Protein AF-A0A521XU82-F1 (afdb_monomer)

Nearest PDB structures (foldseek):
  2i5u-assembly1_A  TM=5.989E-01  e=3.933E+00  Enterococcus faecalis V583

Solvent-accessible surface area (backbone atoms only — not comparable to full-atom values): 3780 Å² total; per-residue (Å²): 117,63,71,46,53,52,49,26,48,53,49,27,48,77,71,69,48,50,74,71,59,46,65,71,41,50,69,58,52,55,51,52,28,59,79,67,74,43,81,43,73,68,52,26,50,53,50,28,58,53,50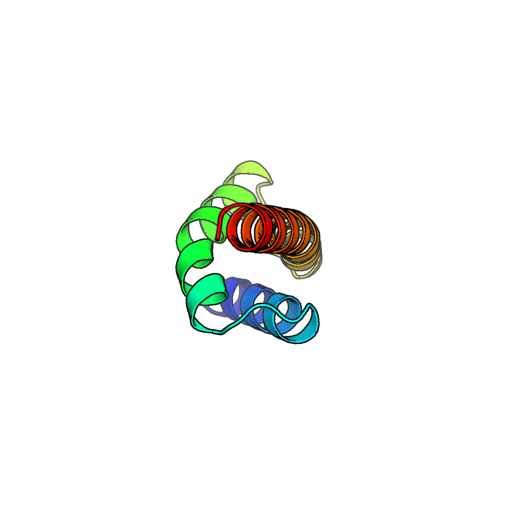,52,54,51,52,53,52,52,53,53,56,57,66,77,75,114

pLDDT: mean 93.02, std 9.91, range [53.56, 98.5]

Radius of gyration: 12.2 Å; Cα contacts (8 Å, |Δi|>4): 49; chains: 1; bounding box: 32×22×28 Å

Structure (mmCIF, N/CA/C/O backbone):
data_AF-A0A521XU82-F1
#
_entry.id   AF-A0A521XU82-F1
#
loop_
_atom_site.group_PDB
_atom_site.id
_atom_site.type_symbol
_atom_site.label_atom_id
_atom_site.label_alt_id
_atom_site.label_comp_id
_atom_site.label_asym_id
_atom_site.label_entity_id
_atom_site.label_seq_id
_atom_site.pdbx_PDB_ins_code
_atom_site.Cartn_x
_atom_site.Cartn_y
_atom_site.Cartn_z
_atom_site.occupancy
_atom_site.B_iso_or_equiv
_atom_site.auth_seq_id
_atom_site.auth_comp_id
_atom_site.auth_asym_id
_atom_site.auth_atom_id
_atom_site.pdbx_PDB_model_num
ATOM 1 N N . GLN A 1 1 ? 1.462 -7.895 -11.413 1.00 57.59 1 GLN A N 1
ATOM 2 C CA . GLN A 1 1 ? 0.860 -6.726 -10.720 1.00 57.59 1 GLN A CA 1
ATOM 3 C C . GLN A 1 1 ? 0.409 -7.133 -9.330 1.00 57.59 1 GLN A C 1
ATOM 5 O O . GLN A 1 1 ? 0.563 -6.342 -8.406 1.00 57.59 1 GLN A O 1
ATOM 10 N N . ASP A 1 2 ? -0.043 -8.377 -9.201 1.00 67.81 2 ASP A N 1
ATOM 11 C CA . ASP A 1 2 ? -0.591 -8.965 -7.981 1.00 67.81 2 ASP A CA 1
ATOM 12 C C . ASP A 1 2 ? 0.424 -9.044 -6.831 1.00 67.81 2 ASP A C 1
ATOM 14 O O . ASP A 1 2 ? 0.062 -8.737 -5.705 1.00 67.81 2 ASP A O 1
ATOM 18 N N . ASP A 1 3 ? 1.713 -9.292 -7.101 1.00 89.19 3 ASP A N 1
ATOM 19 C CA . ASP A 1 3 ? 2.735 -9.370 -6.037 1.00 89.19 3 ASP A CA 1
ATOM 20 C C . ASP A 1 3 ? 2.890 -8.068 -5.236 1.00 89.19 3 ASP A C 1
ATOM 22 O O . ASP A 1 3 ? 3.100 -8.089 -4.025 1.00 89.19 3 ASP A O 1
ATOM 26 N N . TYR A 1 4 ? 2.780 -6.911 -5.898 1.00 95.31 4 TYR A N 1
ATOM 27 C CA . TYR A 1 4 ? 2.885 -5.619 -5.216 1.00 95.31 4 TYR A CA 1
ATOM 28 C C . TYR A 1 4 ? 1.675 -5.367 -4.316 1.00 95.31 4 TYR A C 1
ATOM 30 O O . TYR A 1 4 ? 1.852 -4.970 -3.164 1.00 95.31 4 TYR A O 1
ATOM 38 N N . LEU A 1 5 ? 0.465 -5.614 -4.832 1.00 97.19 5 LEU A N 1
ATOM 39 C CA . LEU A 1 5 ? -0.762 -5.459 -4.055 1.00 97.19 5 LEU A CA 1
ATOM 40 C C . LEU A 1 5 ? -0.802 -6.455 -2.897 1.00 97.19 5 LEU A C 1
ATOM 42 O O . LEU A 1 5 ? -1.073 -6.036 -1.783 1.00 97.19 5 LEU A O 1
ATOM 46 N N . GLY A 1 6 ? -0.378 -7.704 -3.100 1.00 97.75 6 GLY A N 1
ATOM 47 C CA . GLY A 1 6 ? -0.264 -8.685 -2.020 1.00 97.75 6 GLY A CA 1
ATOM 48 C C . GLY A 1 6 ? 0.667 -8.232 -0.889 1.00 97.75 6 GLY A C 1
ATOM 49 O O . GLY A 1 6 ? 0.347 -8.404 0.285 1.00 97.75 6 GLY A O 1
ATOM 50 N N . ILE A 1 7 ? 1.794 -7.578 -1.206 1.00 98.00 7 ILE A N 1
ATOM 51 C CA . ILE A 1 7 ? 2.687 -7.015 -0.176 1.00 98.00 7 ILE A CA 1
ATOM 52 C C . ILE A 1 7 ? 2.041 -5.809 0.527 1.00 98.00 7 ILE A C 1
ATOM 54 O O . ILE A 1 7 ? 2.211 -5.641 1.735 1.00 98.00 7 ILE A O 1
ATOM 58 N N . VAL A 1 8 ? 1.311 -4.960 -0.201 1.00 98.19 8 VAL A N 1
ATOM 59 C CA . VAL A 1 8 ? 0.562 -3.834 0.385 1.00 98.19 8 VAL A CA 1
ATOM 60 C C . VAL A 1 8 ? -0.525 -4.340 1.332 1.00 98.19 8 VAL A C 1
ATOM 62 O O . VAL A 1 8 ? -0.587 -3.886 2.472 1.00 98.19 8 VAL A O 1
ATOM 65 N N . GLU A 1 9 ? -1.336 -5.296 0.883 1.00 98.19 9 GLU A N 1
ATOM 66 C CA . GLU A 1 9 ? -2.387 -5.948 1.664 1.00 98.19 9 GLU A CA 1
ATOM 67 C C . GLU A 1 9 ? -1.812 -6.571 2.936 1.00 98.19 9 GLU A C 1
ATOM 69 O O . GLU A 1 9 ? -2.322 -6.313 4.027 1.00 98.19 9 GLU A O 1
ATOM 74 N N . HIS A 1 10 ? -0.702 -7.309 2.813 1.00 98.25 10 HIS A N 1
ATOM 75 C CA . HIS A 1 10 ? 0.006 -7.892 3.948 1.00 98.25 10 HIS A CA 1
ATOM 76 C C . HIS A 1 10 ? 0.388 -6.831 4.987 1.00 98.25 10 HIS A C 1
ATOM 78 O O . HIS A 1 10 ? 0.026 -6.953 6.155 1.00 98.25 10 HIS A O 1
ATOM 84 N N . TRP A 1 11 ? 1.063 -5.752 4.577 1.00 98.44 11 TRP A N 1
ATOM 85 C CA . TRP A 1 11 ? 1.478 -4.716 5.524 1.00 98.44 11 TRP A CA 1
ATOM 86 C C . TRP A 1 11 ? 0.309 -3.941 6.119 1.00 98.44 11 TRP A C 1
ATOM 88 O O . TRP A 1 11 ? 0.368 -3.566 7.286 1.00 98.44 11 TRP A O 1
ATOM 98 N N . LEU A 1 12 ? -0.748 -3.676 5.354 1.00 98.38 12 LEU A N 1
ATOM 99 C CA . LEU A 1 12 ? -1.913 -2.974 5.883 1.00 98.38 12 LEU A CA 1
ATOM 100 C C . LEU A 1 12 ? -2.697 -3.821 6.884 1.00 98.38 12 LEU A C 1
ATOM 102 O O . LEU A 1 12 ? -3.164 -3.278 7.885 1.00 98.38 12 LEU A O 1
ATOM 106 N N . ALA A 1 13 ? -2.790 -5.132 6.656 1.00 98.00 13 ALA A N 1
ATOM 107 C CA . ALA A 1 13 ? -3.355 -6.060 7.626 1.00 98.00 13 ALA A CA 1
ATOM 108 C C . ALA A 1 13 ? -2.528 -6.068 8.924 1.00 98.00 13 ALA A C 1
ATOM 110 O O . ALA A 1 13 ? -3.090 -5.890 10.003 1.00 98.00 13 ALA A O 1
ATOM 111 N N . GLU A 1 14 ? -1.195 -6.149 8.822 1.00 98.25 14 GLU A N 1
ATOM 112 C CA . GLU A 1 14 ? -0.283 -6.053 9.975 1.00 98.25 14 GLU A CA 1
ATOM 113 C C . GLU A 1 14 ? -0.390 -4.703 10.711 1.00 98.25 14 GLU A C 1
ATOM 115 O O . GLU A 1 14 ? -0.211 -4.621 11.925 1.00 98.25 14 GLU A O 1
ATOM 120 N N . LEU A 1 15 ? -0.723 -3.623 9.997 1.00 97.38 15 LEU A N 1
ATOM 121 C CA . LEU A 1 15 ? -0.936 -2.285 10.565 1.00 97.38 15 LEU A CA 1
ATOM 122 C C . LEU A 1 15 ? -2.349 -2.080 11.144 1.00 97.38 15 LEU A C 1
ATOM 124 O O . LEU A 1 15 ? -2.647 -0.995 11.656 1.00 97.38 15 LEU A O 1
ATOM 128 N N . GLY A 1 16 ? -3.196 -3.111 11.107 1.00 96.06 16 GLY A N 1
ATOM 129 C CA . GLY A 1 16 ? -4.529 -3.123 11.706 1.00 96.06 16 GLY A CA 1
ATOM 130 C C . GLY A 1 16 ? -5.631 -2.511 10.840 1.00 96.06 16 GLY A C 1
ATOM 131 O O . GLY A 1 16 ? -6.695 -2.185 11.366 1.00 96.06 16 GLY A O 1
ATOM 132 N N . CYS A 1 17 ? -5.404 -2.32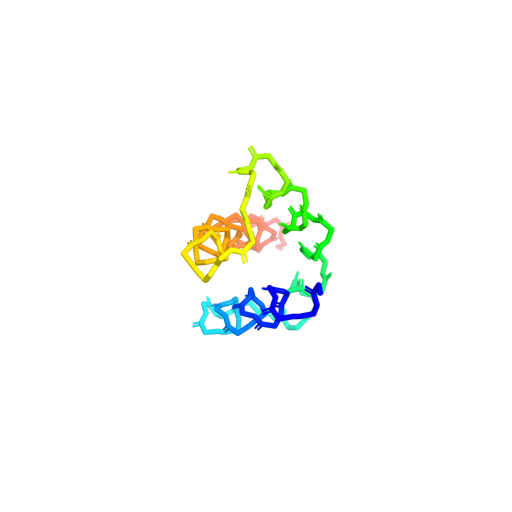8 9.538 1.00 97.12 17 CYS A N 1
ATOM 133 C CA . CYS A 1 17 ? -6.457 -1.915 8.612 1.00 97.12 17 CYS A CA 1
ATOM 134 C C . CYS A 1 17 ? -7.406 -3.089 8.327 1.00 97.12 17 CYS A C 1
ATOM 136 O O . CYS A 1 17 ? -6.977 -4.227 8.141 1.00 97.12 17 CYS A O 1
ATOM 138 N N . SER A 1 18 ? -8.710 -2.820 8.264 1.00 96.56 18 SER A N 1
ATOM 139 C CA . SER A 1 18 ? -9.700 -3.846 7.928 1.00 96.56 18 SER A CA 1
ATOM 140 C C . SER A 1 18 ? -9.620 -4.245 6.447 1.00 96.56 18 SER A C 1
ATOM 142 O O . SER A 1 18 ? -9.281 -3.406 5.610 1.00 96.56 18 SER A O 1
ATOM 144 N N . PRO A 1 19 ? -10.033 -5.470 6.063 1.00 95.94 19 PRO 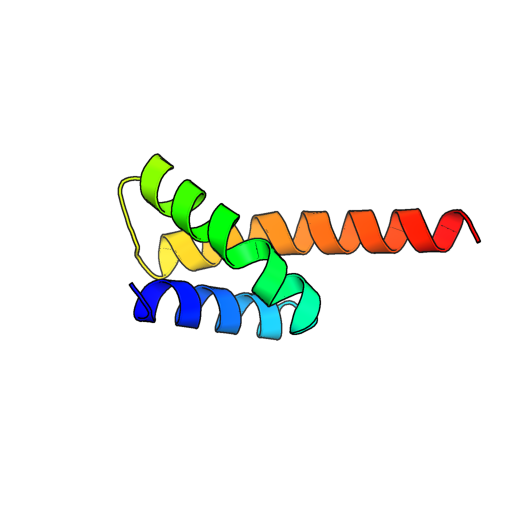A N 1
ATOM 145 C CA . PRO A 1 19 ? -10.029 -5.898 4.659 1.00 95.94 19 PRO A CA 1
ATOM 146 C C . PRO A 1 19 ? -10.786 -4.947 3.722 1.00 95.94 19 PRO A C 1
ATOM 148 O O . PRO A 1 19 ? -10.395 -4.742 2.577 1.00 95.94 19 PRO A O 1
ATOM 151 N N . ARG A 1 20 ? -11.854 -4.315 4.226 1.00 96.25 20 ARG A N 1
ATOM 152 C CA . ARG A 1 20 ? -12.625 -3.317 3.477 1.00 96.25 20 ARG A CA 1
ATOM 153 C C . ARG A 1 20 ? -11.824 -2.042 3.215 1.00 96.25 20 ARG A C 1
ATOM 155 O O . ARG A 1 20 ? -11.910 -1.497 2.120 1.00 96.25 20 ARG A O 1
ATOM 162 N N . GLU A 1 21 ? -11.092 -1.550 4.211 1.00 96.38 21 GLU A N 1
ATOM 163 C CA . GLU A 1 21 ? -10.228 -0.377 4.046 1.00 96.38 21 GLU A CA 1
ATOM 164 C C . GLU A 1 21 ? -9.069 -0.692 3.105 1.00 96.38 21 GLU A C 1
ATOM 166 O O . GLU A 1 21 ? -8.792 0.096 2.212 1.00 96.38 21 GLU A O 1
ATOM 171 N N . ILE A 1 22 ? -8.454 -1.869 3.246 1.00 97.38 22 ILE A N 1
ATOM 172 C CA . ILE A 1 22 ? -7.360 -2.327 2.385 1.00 97.38 22 ILE A CA 1
ATOM 173 C C . ILE A 1 22 ? -7.798 -2.347 0.920 1.00 97.38 22 ILE A C 1
ATOM 175 O O . ILE A 1 22 ? -7.180 -1.672 0.097 1.00 97.38 22 ILE A O 1
ATOM 179 N N . ALA A 1 23 ? -8.912 -3.019 0.611 1.00 96.44 23 ALA A N 1
ATOM 180 C CA . ALA A 1 23 ? -9.433 -3.106 -0.752 1.00 96.44 23 ALA A CA 1
ATOM 181 C C . ALA A 1 23 ? -9.707 -1.721 -1.368 1.00 96.44 23 ALA A C 1
ATOM 183 O O . ALA A 1 23 ? -9.477 -1.510 -2.558 1.00 96.44 23 ALA A O 1
ATOM 184 N N . ALA A 1 24 ? -10.140 -0.751 -0.555 1.00 97.25 24 ALA A N 1
ATOM 185 C CA . ALA A 1 24 ? -10.372 0.621 -1.004 1.00 97.25 24 ALA A CA 1
ATOM 186 C C . ALA A 1 24 ? -9.080 1.382 -1.370 1.00 97.25 24 ALA A C 1
ATOM 188 O O . ALA A 1 24 ? -9.152 2.396 -2.058 1.00 97.25 24 ALA A O 1
ATOM 189 N N . THR A 1 25 ? -7.906 0.904 -0.944 1.00 97.50 25 THR A N 1
ATOM 190 C CA . THR A 1 25 ? -6.608 1.554 -1.203 1.00 97.50 25 THR A CA 1
ATOM 191 C C . THR A 1 25 ? -5.867 1.015 -2.429 1.00 97.50 25 THR A C 1
ATOM 193 O O . THR A 1 25 ? -4.821 1.551 -2.786 1.00 97.50 25 THR A O 1
ATOM 196 N N . HIS A 1 26 ? -6.381 -0.020 -3.106 1.00 96.56 26 HIS A N 1
ATOM 197 C CA . HIS A 1 26 ? -5.655 -0.696 -4.192 1.00 96.56 26 HIS A CA 1
ATOM 198 C C . HIS A 1 26 ? -5.333 0.228 -5.373 1.00 96.56 26 HIS A C 1
ATOM 200 O O . HIS A 1 26 ? -4.207 0.220 -5.872 1.00 96.56 26 HIS A O 1
ATOM 206 N N . GLU A 1 27 ? -6.291 1.050 -5.807 1.00 97.75 27 GLU A N 1
ATOM 207 C CA . GLU A 1 27 ? -6.060 2.012 -6.889 1.00 97.75 27 GLU A CA 1
ATOM 208 C C . GLU A 1 27 ? -4.993 3.041 -6.491 1.00 97.75 27 GLU A C 1
ATOM 210 O O . GLU A 1 27 ? -4.053 3.294 -7.246 1.00 97.75 27 GLU A O 1
ATOM 215 N N . GLU A 1 28 ? -5.081 3.568 -5.268 1.00 98.12 28 GLU A N 1
ATOM 216 C CA . GLU A 1 28 ? -4.112 4.525 -4.734 1.00 98.12 28 GLU A CA 1
ATOM 217 C C . GLU A 1 28 ? -2.705 3.915 -4.633 1.00 98.12 28 GLU A C 1
ATOM 219 O O . GLU A 1 28 ? -1.724 4.566 -4.993 1.00 98.12 28 GLU A O 1
ATOM 224 N N . ALA A 1 29 ? -2.595 2.647 -4.227 1.00 98.00 29 ALA A N 1
ATOM 225 C CA . ALA A 1 29 ? -1.330 1.920 -4.164 1.00 98.00 29 ALA A CA 1
ATOM 226 C C . ALA A 1 29 ? -0.673 1.804 -5.549 1.00 98.00 29 ALA A C 1
ATOM 228 O O . ALA A 1 29 ? 0.532 2.023 -5.706 1.00 98.00 29 ALA A O 1
ATOM 229 N N . LEU A 1 30 ? -1.463 1.492 -6.583 1.00 97.12 30 LEU A N 1
ATOM 230 C CA . LEU A 1 30 ? -0.963 1.407 -7.956 1.00 97.12 30 LEU A CA 1
ATOM 231 C C . LEU A 1 30 ? -0.471 2.767 -8.457 1.00 97.12 30 LEU A C 1
ATOM 233 O O . LEU A 1 30 ? 0.612 2.832 -9.044 1.00 97.12 30 LEU A O 1
ATOM 237 N N . GLN A 1 31 ? -1.213 3.844 -8.184 1.00 98.00 31 GLN A N 1
ATOM 238 C CA . GLN A 1 31 ? -0.788 5.201 -8.537 1.00 98.00 31 GLN A CA 1
ATOM 239 C C . GLN A 1 31 ? 0.479 5.615 -7.784 1.00 98.00 31 GLN A C 1
ATOM 241 O O . GLN A 1 31 ? 1.416 6.132 -8.392 1.00 98.00 31 GLN A O 1
ATOM 246 N N . TRP A 1 32 ? 0.573 5.298 -6.492 1.00 97.50 32 TRP A N 1
ATOM 247 C CA . TRP A 1 32 ? 1.765 5.556 -5.686 1.00 97.50 32 TRP A CA 1
ATOM 248 C C . TRP A 1 32 ? 3.011 4.892 -6.279 1.00 97.50 32 TRP A C 1
ATOM 250 O O . TRP A 1 32 ? 4.060 5.527 -6.428 1.00 97.50 32 TRP A O 1
ATOM 260 N N . ALA A 1 33 ? 2.908 3.616 -6.653 1.00 97.12 33 ALA A N 1
ATOM 261 C CA . ALA A 1 33 ? 4.012 2.884 -7.261 1.00 97.12 33 ALA A CA 1
ATOM 262 C C . ALA A 1 33 ? 4.414 3.451 -8.633 1.00 97.12 33 ALA A C 1
ATOM 264 O O . ALA A 1 33 ? 5.607 3.514 -8.943 1.00 97.12 33 ALA A O 1
ATOM 265 N N . LEU A 1 34 ? 3.439 3.900 -9.435 1.00 96.88 34 LEU A N 1
ATOM 266 C CA 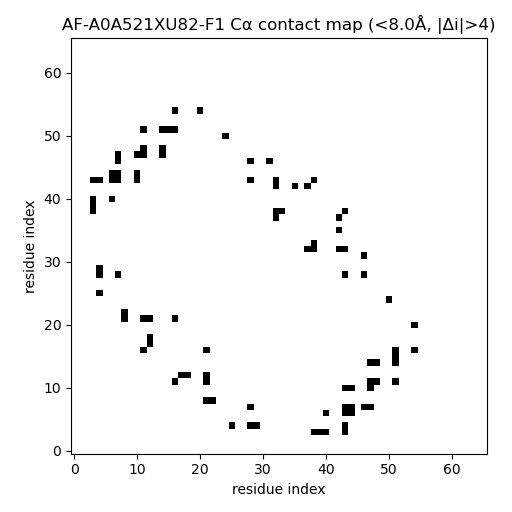. LEU A 1 34 ? 3.693 4.580 -10.708 1.00 96.88 34 LEU A CA 1
ATOM 267 C C . LEU A 1 34 ? 4.441 5.901 -10.493 1.00 96.88 34 LEU A C 1
ATOM 269 O O . LEU A 1 34 ? 5.468 6.117 -11.133 1.00 96.88 34 LEU A O 1
ATOM 273 N N . SER A 1 35 ? 4.012 6.738 -9.543 1.00 97.12 35 SER A N 1
ATOM 274 C CA . SER A 1 35 ? 4.695 8.002 -9.220 1.00 97.12 35 SER A CA 1
ATOM 275 C C . SER A 1 35 ? 6.127 7.803 -8.716 1.00 97.12 35 SER A C 1
ATOM 277 O O . SER A 1 35 ? 6.981 8.664 -8.913 1.00 97.12 35 SER A O 1
ATOM 279 N N . ARG A 1 36 ? 6.415 6.670 -8.065 1.00 95.75 36 ARG A N 1
ATOM 280 C CA . ARG A 1 36 ? 7.767 6.308 -7.605 1.00 95.75 36 ARG A CA 1
ATOM 281 C C . ARG A 1 36 ? 8.612 5.607 -8.672 1.00 95.75 36 ARG A C 1
ATOM 283 O O . ARG A 1 36 ? 9.797 5.387 -8.432 1.00 95.75 36 ARG A O 1
ATOM 290 N N . GLY A 1 37 ? 8.024 5.220 -9.805 1.00 96.44 37 GLY A N 1
ATOM 291 C CA . GLY A 1 37 ? 8.693 4.449 -10.856 1.00 96.44 37 GLY A CA 1
ATOM 292 C C . GLY A 1 37 ? 9.116 3.037 -10.426 1.00 96.44 37 GLY A C 1
ATOM 293 O O . GLY A 1 37 ? 9.997 2.449 -11.048 1.00 96.44 37 GLY A O 1
ATOM 294 N N . SER A 1 38 ? 8.545 2.486 -9.346 1.00 94.69 38 SER A N 1
ATOM 295 C CA . SER A 1 38 ? 8.946 1.183 -8.799 1.00 94.69 38 SER A CA 1
ATOM 296 C C . SER A 1 38 ? 7.814 0.490 -8.041 1.00 94.69 38 SER A C 1
ATOM 298 O O . SER A 1 38 ? 7.105 1.105 -7.249 1.00 94.69 38 SER A O 1
ATOM 300 N N . ARG A 1 39 ? 7.701 -0.829 -8.239 1.00 95.81 39 ARG A N 1
ATOM 301 C CA . ARG A 1 39 ? 6.771 -1.738 -7.548 1.00 95.81 39 ARG A CA 1
ATOM 302 C C . ARG A 1 39 ? 7.553 -2.737 -6.691 1.00 95.81 39 ARG A C 1
ATOM 304 O O . ARG A 1 39 ? 7.576 -3.927 -6.974 1.00 95.81 39 ARG A O 1
ATOM 311 N N . SER A 1 40 ? 8.259 -2.234 -5.680 1.00 96.31 40 SER A N 1
ATOM 312 C CA . SER A 1 40 ? 9.077 -3.048 -4.768 1.00 96.31 40 SER A CA 1
ATOM 313 C C . SER A 1 40 ? 8.455 -3.148 -3.377 1.00 96.31 40 SER A C 1
ATOM 315 O O . SER A 1 40 ? 7.671 -2.284 -2.978 1.00 96.31 40 SER A O 1
ATOM 317 N N . GLY A 1 41 ? 8.873 -4.145 -2.590 1.00 96.38 41 GLY A N 1
ATOM 318 C CA . GLY A 1 41 ? 8.432 -4.284 -1.198 1.00 96.38 41 GLY A CA 1
ATOM 319 C C . GLY A 1 41 ? 8.733 -3.051 -0.334 1.00 96.38 41 GLY A C 1
ATOM 320 O O . GLY A 1 41 ? 7.945 -2.699 0.538 1.00 96.38 41 GLY A O 1
ATOM 321 N N . ARG A 1 42 ? 9.818 -2.316 -0.629 1.00 97.25 42 ARG A N 1
ATOM 322 C CA . ARG A 1 42 ? 10.130 -1.044 0.046 1.00 97.25 42 ARG A CA 1
ATOM 323 C C . ARG A 1 42 ? 9.085 0.033 -0.254 1.00 97.25 42 ARG A C 1
ATOM 325 O O . ARG A 1 42 ? 8.653 0.725 0.663 1.00 97.25 42 ARG A O 1
ATOM 332 N N . VAL A 1 43 ? 8.690 0.180 -1.519 1.00 97.88 43 VAL A N 1
ATOM 333 C CA . VAL A 1 43 ? 7.656 1.147 -1.928 1.00 97.88 43 VAL A CA 1
ATOM 334 C C . VAL A 1 43 ? 6.292 0.749 -1.360 1.00 97.88 43 VAL A C 1
ATOM 336 O O . VAL A 1 43 ? 5.559 1.618 -0.896 1.00 97.88 43 VAL A O 1
ATOM 339 N N . ALA A 1 44 ? 5.981 -0.550 -1.327 1.00 98.19 44 ALA A N 1
ATOM 340 C CA . ALA A 1 44 ? 4.763 -1.073 -0.709 1.00 98.19 44 ALA A CA 1
ATOM 341 C C . ALA A 1 44 ? 4.689 -0.730 0.787 1.00 98.19 44 ALA A C 1
ATOM 343 O O . ALA A 1 44 ? 3.684 -0.201 1.248 1.00 98.19 44 ALA A O 1
ATOM 344 N N . TRP A 1 45 ? 5.777 -0.938 1.535 1.00 98.12 45 TRP A N 1
ATOM 345 C CA . TRP A 1 45 ? 5.843 -0.575 2.953 1.00 98.12 45 TRP A CA 1
ATOM 346 C C . TRP A 1 45 ? 5.709 0.938 3.194 1.00 98.12 45 TRP A C 1
ATOM 348 O O . TRP A 1 45 ? 5.033 1.355 4.134 1.00 98.12 45 TRP A O 1
ATOM 358 N N . GLN A 1 46 ? 6.317 1.776 2.344 1.00 98.31 46 GLN A N 1
ATOM 359 C CA . GLN A 1 46 ? 6.165 3.237 2.433 1.00 98.31 46 GLN A CA 1
ATOM 360 C C . GLN A 1 46 ? 4.705 3.657 2.256 1.00 98.31 46 GLN A C 1
ATOM 362 O O . GLN A 1 46 ? 4.197 4.439 3.056 1.00 98.31 46 GLN A O 1
ATOM 367 N N . PHE A 1 47 ? 4.044 3.107 1.236 1.00 98.50 47 PHE A N 1
ATOM 368 C CA . PHE A 1 47 ? 2.625 3.333 0.995 1.00 98.50 47 PHE A CA 1
ATOM 369 C C . PHE A 1 47 ? 1.777 2.873 2.188 1.00 98.50 47 PHE A C 1
ATOM 371 O O . PHE A 1 47 ? 0.990 3.653 2.718 1.00 98.50 47 PHE A O 1
ATOM 378 N N . ALA A 1 48 ? 1.995 1.645 2.672 1.00 98.44 48 ALA A N 1
ATOM 379 C CA . ALA A 1 48 ? 1.218 1.072 3.766 1.00 98.44 48 ALA A CA 1
ATOM 380 C C . ALA A 1 48 ? 1.313 1.910 5.057 1.00 98.44 48 ALA A C 1
ATOM 382 O O . ALA A 1 48 ? 0.309 2.149 5.732 1.00 98.44 48 ALA A O 1
ATOM 383 N N . ARG A 1 49 ? 2.505 2.427 5.387 1.00 98.31 49 ARG A N 1
ATOM 384 C CA . ARG A 1 49 ? 2.696 3.317 6.546 1.00 98.31 49 ARG A CA 1
ATOM 385 C C . ARG A 1 49 ? 1.989 4.662 6.401 1.00 98.31 49 ARG A C 1
ATOM 387 O O . ARG A 1 49 ? 1.455 5.155 7.390 1.00 98.31 49 ARG A O 1
ATOM 394 N N . ASP A 1 50 ? 1.997 5.247 5.207 1.00 98.31 50 ASP A N 1
ATOM 395 C CA . ASP A 1 50 ? 1.318 6.518 4.945 1.00 98.31 50 ASP A CA 1
ATOM 396 C C . ASP A 1 50 ? -0.205 6.365 5.061 1.00 98.31 50 ASP A C 1
ATOM 398 O O . ASP A 1 50 ? -0.862 7.055 5.849 1.00 98.31 50 ASP A O 1
ATOM 402 N N . VAL A 1 51 ? -0.767 5.404 4.328 1.00 97.75 51 VAL A N 1
ATOM 403 C CA . VAL A 1 51 ? -2.219 5.256 4.231 1.00 97.75 51 VAL A CA 1
ATOM 404 C C . VAL A 1 51 ? -2.832 4.729 5.530 1.00 97.75 51 VAL A C 1
ATOM 406 O O . VAL A 1 51 ? -3.881 5.219 5.942 1.00 97.75 51 VAL A O 1
ATOM 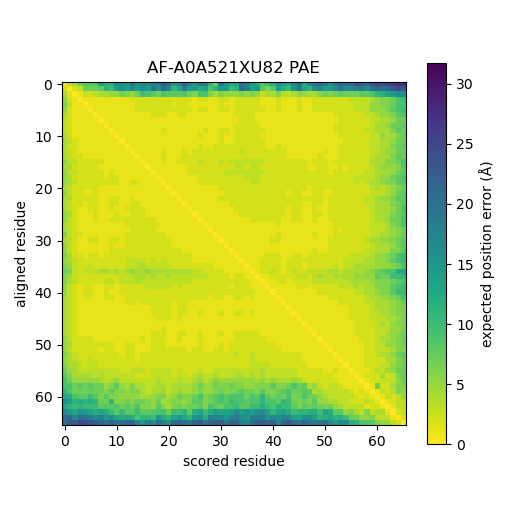409 N N . SER A 1 52 ? -2.155 3.831 6.260 1.00 97.50 52 SER A N 1
ATOM 410 C CA . SER A 1 52 ? -2.630 3.370 7.579 1.00 97.50 52 SER A CA 1
ATOM 411 C C . SER A 1 52 ? -2.725 4.514 8.593 1.00 97.50 52 SER A C 1
ATOM 413 O O . SER A 1 52 ? -3.684 4.581 9.366 1.00 97.50 52 SER A O 1
ATOM 415 N N . GLY A 1 53 ? -1.783 5.462 8.562 1.00 96.19 53 GLY A N 1
ATOM 416 C CA . GLY A 1 53 ? -1.844 6.677 9.372 1.00 96.19 53 GLY A CA 1
ATOM 417 C C . GLY A 1 53 ? -3.077 7.522 9.044 1.00 96.19 53 GLY A C 1
ATOM 418 O O . GLY A 1 53 ? -3.800 7.943 9.953 1.00 96.19 53 GLY A O 1
ATOM 419 N N . ARG A 1 54 ? -3.364 7.716 7.749 1.00 96.62 54 ARG A N 1
ATOM 420 C CA . ARG A 1 54 ? -4.540 8.471 7.279 1.00 96.62 54 ARG A CA 1
ATOM 421 C C . ARG A 1 54 ? -5.860 7.787 7.628 1.00 96.62 54 ARG A C 1
ATOM 423 O O . ARG A 1 54 ? -6.761 8.450 8.141 1.00 96.62 54 ARG A O 1
ATOM 430 N N . LEU A 1 55 ? -5.965 6.475 7.418 1.00 94.81 55 LEU A N 1
ATOM 431 C CA . LEU A 1 55 ? -7.158 5.686 7.747 1.00 94.81 55 LEU A CA 1
ATOM 432 C C . LEU A 1 55 ? -7.475 5.750 9.246 1.00 94.81 55 LEU A C 1
ATOM 434 O O . LEU A 1 55 ? -8.608 6.040 9.634 1.00 94.81 55 LEU A O 1
ATOM 438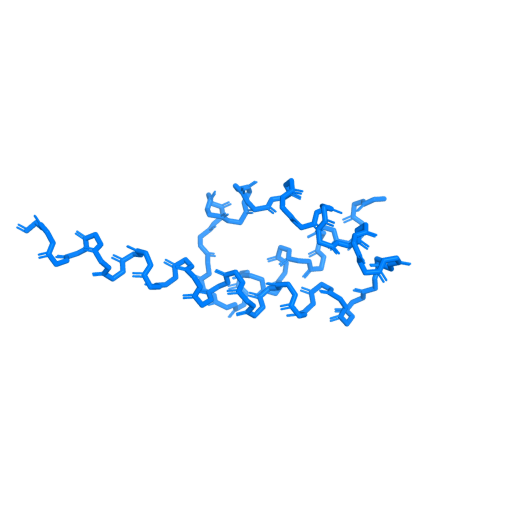 N N . ARG A 1 56 ? -6.457 5.603 10.104 1.00 93.12 56 ARG A N 1
ATOM 439 C CA . ARG A 1 56 ? -6.612 5.735 11.562 1.00 93.12 56 ARG A CA 1
ATOM 440 C C . ARG A 1 56 ? -7.087 7.128 11.972 1.00 93.12 56 ARG A C 1
ATOM 442 O O . ARG A 1 56 ? -7.980 7.246 12.811 1.00 93.12 56 ARG A O 1
ATOM 449 N N . ALA A 1 57 ? -6.519 8.180 11.381 1.00 92.44 57 ALA A N 1
ATOM 450 C CA . ALA A 1 57 ? -6.938 9.554 11.653 1.00 92.44 57 ALA A CA 1
ATOM 451 C C . ALA A 1 57 ? -8.396 9.806 11.220 1.00 92.44 57 ALA A C 1
ATOM 453 O O . ALA A 1 57 ? -9.166 10.414 11.967 1.00 92.44 57 ALA A O 1
ATOM 454 N N . ALA A 1 58 ? -8.798 9.287 10.056 1.00 88.44 58 ALA A N 1
ATOM 455 C CA . ALA A 1 58 ? -10.166 9.386 9.553 1.00 88.44 58 ALA A CA 1
ATOM 456 C C . ALA A 1 58 ? -11.173 8.631 10.442 1.00 88.44 58 ALA A C 1
ATOM 458 O O . ALA A 1 58 ? -12.225 9.176 10.788 1.00 88.44 58 ALA A O 1
ATOM 459 N N . GLY A 1 59 ? -10.832 7.416 10.883 1.00 85.88 59 GLY A N 1
ATOM 460 C CA . GLY A 1 59 ? -11.641 6.643 11.829 1.00 85.88 59 GLY A CA 1
ATOM 461 C C . GLY A 1 59 ? -11.829 7.365 13.168 1.00 85.88 59 GLY A C 1
ATOM 462 O O . GLY A 1 59 ? -12.953 7.475 13.665 1.00 85.88 59 GLY A O 1
ATOM 463 N N . ALA A 1 60 ? -10.757 7.951 13.711 1.00 81.19 60 ALA A N 1
ATOM 464 C CA . ALA A 1 60 ? -10.815 8.743 14.940 1.00 81.19 60 ALA A CA 1
ATOM 465 C C . ALA A 1 60 ? -11.683 10.008 14.796 1.00 81.19 60 ALA A C 1
ATOM 467 O O . ALA A 1 60 ? -12.397 10.378 15.729 1.00 81.19 60 ALA A O 1
ATOM 468 N N . ALA A 1 61 ? -11.658 10.671 13.635 1.00 80.44 61 ALA A N 1
ATOM 469 C CA . ALA A 1 61 ? -12.517 11.824 13.361 1.00 80.44 61 ALA A CA 1
ATOM 470 C C . ALA A 1 61 ? -14.006 11.439 13.283 1.00 80.44 61 ALA A C 1
ATOM 472 O O . ALA A 1 61 ? -14.858 12.194 13.754 1.00 80.44 61 ALA A O 1
ATOM 473 N N . ARG A 1 62 ? -14.327 10.255 12.739 1.00 80.06 62 ARG A N 1
ATOM 474 C CA . ARG A 1 62 ? -15.703 9.734 12.678 1.00 80.06 62 ARG A CA 1
ATOM 475 C C . ARG A 1 62 ? -16.269 9.430 14.068 1.00 80.06 62 ARG A C 1
ATOM 477 O O . ARG A 1 62 ? -17.426 9.745 14.314 1.00 80.06 62 ARG A O 1
ATOM 484 N N . ALA A 1 63 ? -15.457 8.880 14.972 1.00 78.25 63 ALA A N 1
ATOM 485 C CA . ALA A 1 63 ? -15.874 8.557 16.339 1.00 78.25 63 ALA A CA 1
ATOM 486 C C . ALA A 1 63 ? -16.204 9.794 17.196 1.00 78.25 63 ALA A C 1
ATOM 488 O O . ALA A 1 63 ? -17.039 9.709 18.081 1.00 78.25 63 ALA A O 1
ATOM 489 N N . LYS A 1 64 ? -15.582 10.951 16.929 1.00 68.56 64 LYS A N 1
ATOM 490 C CA . LYS A 1 64 ? -15.830 12.207 17.668 1.00 68.56 64 LYS A CA 1
ATOM 491 C C . LYS A 1 64 ? -17.114 12.945 17.258 1.00 68.56 64 LYS A C 1
ATOM 493 O O . LYS A 1 64 ? -17.438 13.961 17.860 1.00 68.56 64 LYS A O 1
ATOM 498 N N . ARG A 1 65 ? -17.773 12.513 16.178 1.00 66.75 65 ARG A N 1
ATOM 499 C CA . ARG A 1 65 ? -18.962 13.168 15.598 1.00 66.75 65 ARG A CA 1
ATOM 500 C C . ARG A 1 65 ? -20.283 12.466 15.931 1.00 66.75 65 ARG A C 1
ATOM 502 O O . ARG A 1 65 ? -21.324 13.003 15.565 1.00 66.75 65 ARG A O 1
ATOM 509 N N . GLY A 1 66 ? -20.230 11.278 16.532 1.00 53.56 66 GLY A N 1
ATOM 510 C CA . GLY A 1 66 ? -21.394 10.547 17.044 1.00 53.56 66 GLY A CA 1
ATOM 511 C C . GLY A 1 66 ? -21.482 10.691 18.551 1.00 53.56 66 GLY A C 1
ATOM 512 O O . GLY A 1 66 ? -22.622 10.632 19.050 1.00 53.56 66 GLY A O 1
#

Mean predicted aligned error: 3.38 Å

Sequence (66 aa):
QDDYLGIVEHWLAELGCSPREIAATHEEALQWALSRGSRSGRVAWQFARDVSGRLRAAGAARAKRG

Secondary structure (DSSP, 8-state):
-HHHHHHHHHHHHHTT--HHHHHHTHHHHHHHHHHTT---HHHHHHHHHHHHHHHHHHHHHHHTT-

Foldseek 3Di:
DVVLLVLLLVLLVVLVHDPVLSVVCSVVLVVQCVVVVHSDSVSSNVSSVVVSVVVVVVVVVVVVVD

=== Feature glossary ===
Feature key, reading from the visual/contextual features back to the raw sequence:

Rendered structure images. Six rendered views show the 3D structure from the faces of a cube — i.e. along ±x, ±y, ±z. Rendering representation is drawn randomly per protein from cartoon (secondary-structure ribbons), sticks (backbone bonds), or molecular surface; coloring is either N→C rainbow (blue at the N-terminus through red at the C-terminus) or one color per chain.

Contact-map, Ramachandran, and PAE plots. The contact map is a binary N×N matrix image: pixel (i, j) is dark where Cα_i and Cα_j are within 8 Å and |i−j|>4. Because the |i−j|>4 filter removes local helical contacts, off-diagonal stripes parall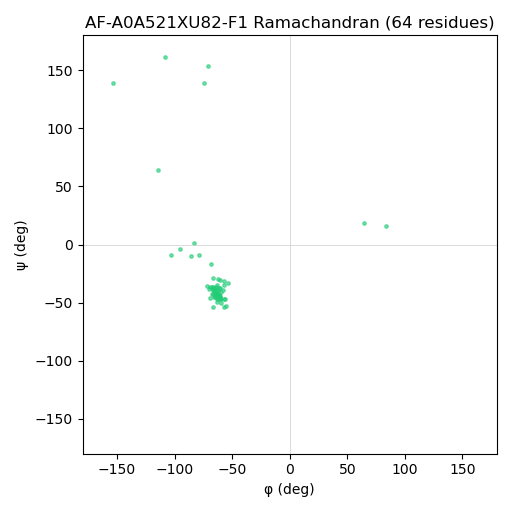el to the main diagonal indicate parallel β-sheets; stripes perpendicular to it indicate antiparallel β-sheets. The Ramachandran plot scatters every residue's (φ, ψ) pair against the sterically allowed regions. The PAE heatmap renders the predicted-aligned-error matrix.

InterPro / GO / CATH / organism. Database cross-references. InterPro integrates a dozen domain/family signature databases into unified entries with residue-range hits. GO terms attach function/process/location labels with evidence codes. CATH codes position the fold in a four-level structural taxonomy. Organism is the NCBI-taxonomy species name.

Nearest PDB structures. The Foldseek neighbor list gives the closest experimentally determined structures in the PDB, ranked by structural alignment. TM-score near 1 means near-identical fold; near 0.3 means only rough topology match. This is how one finds what a novel AlphaFold prediction most resembles in the solved-structure universe.

Predicted aligned error. PAE(i, j) answers: if I align the predicted and true structures on residue i, how far off (in Å) do I expect residue j to be? A block-diagonal PAE matrix with low values on the blocks and high values off-diagonal is the signature of a multi-domain protein with confidently predicted domains but uncertain inter-domain orientation.

Solvent-accessible surface area. Accessible surface area quantifies burial. A residue with SASA near zero is packed into the hydrophobic core; one with SASA >100 Å² sits on the surface. Computed here via the Shrake–Rupley numerical algorithm with a 1.4 Å probe.

B-factor. B-factor (Debye–Waller factor) reflects atomic displacement in the crystal lattice. It is an experimental observable (units Å²), not a prediction; low values mean the atom is pinned down, high values mean it moves or is heterogeneous across the crystal.

pLDDT. For AlphaFold models, the B-factor field carries pLDDT — the model's own estimate of local accuracy on a 0–100 scale. Regions with pLDDT<50 should be treated as essentially unmodeled; they often correspond to intrinsically disordered segments.

Backbone torsions (φ/ψ). φ (phi) and ψ (psi) are the two rotatable backbone dihedrals per residue: φ is the C(i-1)–N–Cα–C torsion, ψ is the N–Cα–C–N(i+1) t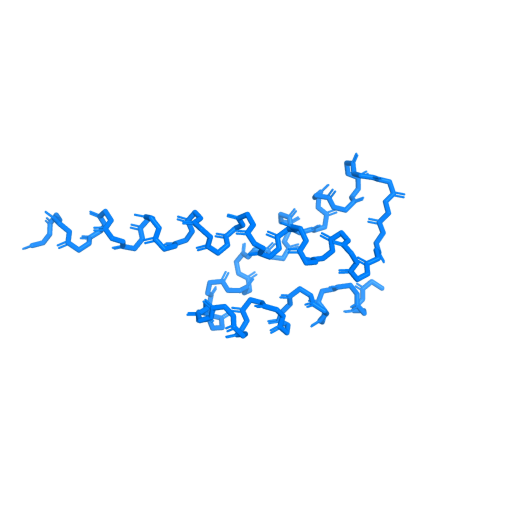orsion, both in degrees on (−180°, 180°]. α-helical residues cluster near (−60°, −45°); β-strand residues near (−120°, +130°). A Ramachandran plot is simply a scatter of (φ, ψ) for every residue.

Radius of gyration, Cα contacts, bounding box. Radius of gyration (Rg) is the root-mean-square distance of Cα atoms from their centroid — a single number for overall size and compactness. A globular domain of N residues has Rg ≈ 2.2·N^0.38 Å; an extended or disordered chain has a much larger Rg. The Cα contact count is the number of residue pairs whose Cα atoms are within 8 Å and are more than four positions apart in sequence — a standard proxy for tertiary packing density. The bounding box is the smallest axis-aligned box enclosing all Cα atoms.

Secondary structure (3-state, P-SEA). Three-state secondary structure (P-SEA) collapses the eight DSSP classes into helix (a), strand (b), and coil (c). P-SEA assigns these from Cα geometry alone — distances and angles — without requiring backbone oxygens, so it works on any Cα trace.

Secondary structure (8-state, DSSP). DSSP 8-state secondary structure assigns each residue one of H (α-helix), G (3₁₀-helix), I (π-helix), E (extended β-strand), B (isolated β-bridge), T (hydrogen-bonded turn), S (bend), or '-' (coil). The assignment is computed from backbone hydrogen-bond geometry via the Kabsch–Sander algorithm.

Foldseek 3Di. A 3Di character summarizes, for each residue, the relative orientation of the Cα frame of its nearest spatial neighbor. Because it encodes fold topology rather than chemistry, 3Di alignments detect remote structural similarity that sequence alignment misses.

mmCIF coordinates. The mmCIF block holds the 3D Cartesian coordinates of each backbone atom (N, Cα, C, O) in ångströms. mmCIF is the PDB's canonical archive format — a tagged-loop text representatio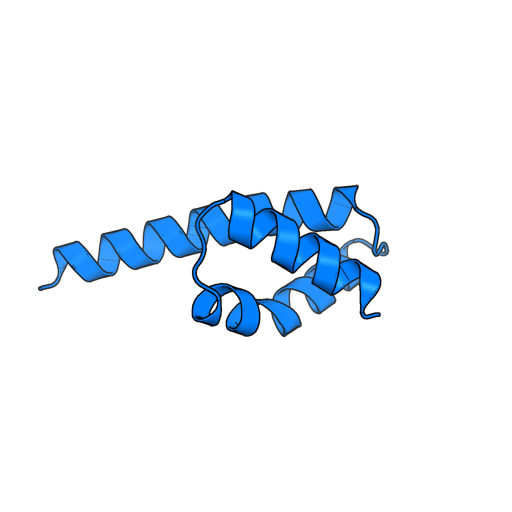n of the atomic model.

Sequence. Sequence gives the chain of amino acids in standard one-letter code (A=alanine, C=cysteine, …, Y=tyrosine), read N→C. It is the only feature that is directly encoded by the gene; all structural features are derived from the folded form of this sequence.